Protein AF-A0AAE7THB6-F1 (afdb_monomer_lite)

InterPro domains:
  IPR036380 Isochorismatase-like superfamily [G3DSA:3.40.50.850] (9-76)
  IPR053152 Probable Hydrolase YcaC-like [PTHR43559] (9-73)

Sequence (79 aa):
MPTSFLLHVSPEDAALVIDLQPQMFMGVESHDRLKLGSNLQTIAMAAKLSKFPTLLTTVTANASAGPFVPEVVKGCLLQ

Organism: NCBI:txid858423

pLDDT: mean 87.34, std 10.35, range [50.47, 94.62]

Structure (mmCIF, N/CA/C/O backbone):
data_AF-A0AAE7THB6-F1
#
_entry.id   AF-A0AAE7THB6-F1
#
loop_
_atom_site.group_PDB
_atom_site.id
_atom_site.type_symbol
_atom_site.label_atom_id
_atom_site.label_alt_id
_atom_site.label_comp_id
_atom_site.label_asym_id
_atom_site.label_entity_id
_atom_site.label_seq_id
_atom_site.pdbx_PDB_ins_code
_atom_site.Cartn_x
_atom_site.Cartn_y
_atom_site.Cartn_z
_atom_site.occupancy
_atom_site.B_iso_or_equiv
_atom_site.auth_seq_id
_atom_site.auth_comp_id
_atom_site.auth_asym_id
_atom_site.auth_atom_id
_atom_site.pdbx_PDB_model_num
ATOM 1 N N . MET A 1 1 ? -27.062 -9.009 5.716 1.00 52.97 1 MET A N 1
ATOM 2 C CA . MET A 1 1 ? -26.563 -8.064 4.694 1.00 52.97 1 MET A CA 1
ATOM 3 C C . MET A 1 1 ? -27.113 -6.689 5.029 1.00 52.97 1 MET A C 1
ATOM 5 O O . MET A 1 1 ? -28.285 -6.648 5.394 1.00 52.97 1 MET A O 1
ATOM 9 N N . PRO A 1 2 ? -26.316 -5.608 4.990 1.00 50.47 2 PRO A N 1
ATOM 10 C CA . PRO A 1 2 ? -26.826 -4.283 5.321 1.00 50.47 2 PRO A CA 1
ATOM 11 C C . PRO A 1 2 ? -27.886 -3.860 4.294 1.00 50.47 2 PRO A C 1
ATOM 13 O O . PRO A 1 2 ? -27.744 -4.095 3.097 1.00 50.47 2 PRO A O 1
ATOM 16 N N . THR A 1 3 ? -28.981 -3.299 4.797 1.00 63.62 3 THR A N 1
ATOM 17 C CA . THR A 1 3 ? -30.257 -3.079 4.094 1.00 63.62 3 THR A CA 1
ATOM 18 C C . THR A 1 3 ? -30.410 -1.671 3.497 1.00 63.62 3 THR A C 1
ATOM 20 O O . THR A 1 3 ? -31.491 -1.321 3.033 1.00 63.62 3 THR A O 1
ATOM 23 N N . SER A 1 4 ? -29.351 -0.853 3.484 1.00 60.88 4 SER A N 1
ATOM 24 C CA . SER A 1 4 ? -29.346 0.512 2.935 1.00 60.88 4 SER A CA 1
ATOM 25 C C . SER A 1 4 ? -28.431 0.636 1.712 1.00 60.88 4 SER A C 1
ATOM 27 O O . SER A 1 4 ? -27.292 0.184 1.740 1.00 60.88 4 SER A O 1
ATOM 29 N N . PHE A 1 5 ? -28.898 1.320 0.661 1.00 66.81 5 PHE A N 1
ATOM 30 C CA . PHE A 1 5 ? -28.196 1.537 -0.620 1.00 66.81 5 PHE A CA 1
ATOM 31 C C . PHE A 1 5 ? -26.924 2.413 -0.548 1.00 66.81 5 PHE A C 1
ATOM 33 O O . PHE A 1 5 ? -26.307 2.680 -1.575 1.00 66.81 5 PHE A O 1
ATOM 40 N N . LEU A 1 6 ? -26.520 2.864 0.642 1.00 77.25 6 LEU A N 1
ATOM 41 C CA . LEU A 1 6 ? -25.268 3.582 0.875 1.00 77.25 6 LEU A CA 1
ATOM 42 C C . LEU A 1 6 ? -24.369 2.710 1.752 1.00 77.25 6 LEU A C 1
ATOM 44 O O . LEU A 1 6 ? -24.573 2.616 2.961 1.00 77.25 6 LEU A O 1
ATOM 48 N N . LEU A 1 7 ? -23.401 2.044 1.124 1.00 77.25 7 LEU A N 1
ATOM 49 C CA . LEU A 1 7 ? -22.363 1.297 1.824 1.00 77.25 7 LEU A CA 1
ATOM 50 C C . LEU A 1 7 ? -21.399 2.293 2.480 1.00 77.25 7 LEU A C 1
ATOM 52 O O . LEU A 1 7 ? -20.693 3.027 1.791 1.00 77.25 7 LEU A O 1
ATOM 56 N N . HIS A 1 8 ? -21.380 2.313 3.809 1.00 83.94 8 HIS A N 1
ATOM 57 C CA . HIS A 1 8 ? -20.349 2.986 4.589 1.00 83.94 8 HIS A CA 1
ATOM 58 C C . HIS A 1 8 ? -19.178 2.019 4.792 1.00 83.94 8 HIS A C 1
ATOM 60 O O . HIS A 1 8 ? -19.406 0.857 5.111 1.00 83.94 8 HIS A O 1
ATOM 66 N N . VAL A 1 9 ? -17.945 2.486 4.585 1.00 87.50 9 VAL A N 1
ATOM 67 C CA . VAL A 1 9 ? -16.730 1.693 4.812 1.00 87.50 9 VAL A CA 1
ATOM 68 C C . VAL A 1 9 ? -15.990 2.292 5.995 1.00 87.50 9 VAL A C 1
ATOM 70 O O . VAL A 1 9 ? -15.563 3.446 5.937 1.00 87.50 9 VAL A O 1
ATOM 73 N N . SER A 1 10 ? -15.822 1.502 7.050 1.00 92.12 10 SER A N 1
ATOM 74 C CA . SER A 1 10 ? -15.044 1.874 8.227 1.00 92.12 10 SER A CA 1
ATOM 75 C C . SER A 1 10 ? -13.870 0.901 8.446 1.00 92.12 10 SER A C 1
ATOM 77 O O . SER A 1 10 ? -13.809 -0.160 7.813 1.00 92.12 10 SER A O 1
ATOM 79 N N . PRO A 1 11 ? -12.927 1.233 9.345 1.00 93.56 11 PRO A N 1
ATOM 80 C CA . PRO A 1 11 ? -11.817 0.349 9.704 1.00 93.56 11 PRO A CA 1
ATOM 81 C C . PRO A 1 11 ? -12.222 -1.008 10.287 1.00 93.56 11 PRO A C 1
ATOM 83 O O . PRO A 1 11 ? -11.396 -1.918 10.29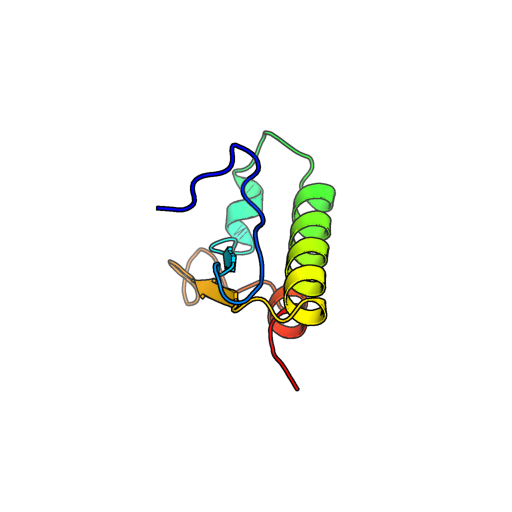9 1.00 93.56 11 PRO A O 1
ATOM 86 N N . GLU A 1 12 ? -13.453 -1.152 10.792 1.00 93.44 12 GLU A N 1
ATOM 87 C CA . GLU A 1 12 ? -13.944 -2.436 11.309 1.00 93.44 12 GLU A CA 1
ATOM 88 C C . GLU A 1 12 ? -14.517 -3.352 10.217 1.00 93.44 12 GLU A C 1
ATOM 90 O O . GLU A 1 12 ? -14.620 -4.560 10.425 1.00 93.44 12 GLU A O 1
ATOM 95 N N . ASP A 1 13 ? -14.802 -2.798 9.035 1.00 92.94 13 ASP A N 1
ATOM 96 C CA . ASP A 1 13 ? -15.425 -3.514 7.920 1.00 92.94 13 ASP A CA 1
ATOM 97 C C . ASP A 1 13 ? -14.436 -3.890 6.806 1.00 92.94 13 ASP A C 1
ATOM 99 O O . ASP A 1 13 ? -14.734 -4.749 5.971 1.00 92.94 13 ASP A O 1
ATOM 103 N N . ALA A 1 14 ? -13.272 -3.235 6.743 1.00 93.06 14 ALA A N 1
ATOM 104 C CA . ALA A 1 14 ? -12.358 -3.365 5.612 1.00 93.06 14 ALA A CA 1
ATOM 105 C C . ALA A 1 14 ? -10.877 -3.251 5.989 1.00 93.06 14 ALA A C 1
ATOM 107 O O . ALA A 1 14 ? -10.499 -2.672 7.004 1.00 93.06 14 ALA A O 1
ATOM 108 N N . ALA A 1 15 ? -10.030 -3.766 5.098 1.00 93.88 15 ALA A N 1
ATOM 109 C CA . ALA A 1 15 ? -8.580 -3.670 5.175 1.00 93.88 15 ALA A CA 1
ATOM 110 C C . ALA A 1 15 ? -7.999 -3.189 3.838 1.00 93.88 15 ALA A C 1
ATOM 112 O O . ALA A 1 15 ? -8.547 -3.471 2.770 1.00 93.88 15 ALA A O 1
ATOM 113 N N . LEU A 1 16 ? -6.868 -2.489 3.899 1.00 94.31 16 LEU A N 1
ATOM 114 C CA . LEU A 1 16 ? -6.093 -2.071 2.734 1.00 94.31 16 LEU A CA 1
ATOM 115 C C . LEU A 1 16 ? -5.021 -3.124 2.423 1.00 94.31 16 LEU A C 1
ATOM 117 O O . LEU A 1 16 ? -4.230 -3.474 3.294 1.00 94.31 16 LEU A O 1
ATOM 121 N N . VAL A 1 17 ? -4.952 -3.600 1.179 1.00 93.94 17 VAL A N 1
ATOM 122 C CA . VAL A 1 17 ? -3.924 -4.553 0.726 1.00 93.94 17 VAL A CA 1
ATOM 123 C C . VAL A 1 17 ? -3.162 -3.954 -0.449 1.00 93.94 17 VAL A C 1
ATOM 125 O O . VAL A 1 17 ? -3.786 -3.485 -1.401 1.00 93.94 17 VAL A O 1
ATOM 128 N N . ILE A 1 18 ? -1.828 -3.941 -0.388 1.00 93.00 18 ILE A N 1
ATOM 129 C CA . ILE A 1 18 ? -0.987 -3.280 -1.397 1.00 93.00 18 ILE A CA 1
ATOM 130 C C . ILE A 1 18 ? 0.155 -4.198 -1.842 1.00 93.00 18 ILE A C 1
ATOM 132 O O . ILE A 1 18 ? 0.996 -4.580 -1.030 1.00 93.00 18 ILE A O 1
ATOM 136 N N . ASP A 1 19 ? 0.231 -4.445 -3.151 1.00 91.44 19 ASP A N 1
ATOM 137 C CA . ASP A 1 19 ? 1.306 -5.184 -3.825 1.00 91.44 19 ASP A CA 1
ATOM 138 C C . ASP A 1 19 ? 2.004 -4.299 -4.869 1.00 91.44 19 ASP A C 1
ATOM 140 O O . ASP A 1 19 ? 1.934 -4.548 -6.069 1.00 91.44 19 ASP A O 1
ATOM 144 N N . LEU A 1 20 ? 2.585 -3.175 -4.439 1.00 91.81 20 LEU A N 1
ATOM 145 C CA . LEU A 1 20 ? 3.155 -2.186 -5.360 1.00 91.81 20 LEU A CA 1
ATOM 146 C C . LEU A 1 20 ? 4.633 -1.932 -5.053 1.00 91.81 20 LEU A C 1
ATOM 148 O O . LEU A 1 20 ? 5.012 -0.935 -4.438 1.00 91.81 20 LEU A O 1
ATOM 152 N N . GLN A 1 21 ? 5.468 -2.886 -5.472 1.00 90.56 21 GLN A N 1
ATOM 153 C CA . GLN A 1 21 ? 6.925 -2.839 -5.326 1.00 90.56 21 GLN A CA 1
ATOM 154 C C . GLN A 1 21 ? 7.578 -1.878 -6.346 1.00 90.56 21 GLN A C 1
ATOM 156 O O . GLN A 1 21 ? 7.018 -1.650 -7.419 1.00 90.56 21 GLN A O 1
ATOM 161 N N . PRO A 1 22 ? 8.790 -1.349 -6.080 1.00 86.25 22 PRO A N 1
ATOM 162 C CA . PRO A 1 22 ? 9.410 -0.295 -6.890 1.00 86.25 22 PRO A CA 1
ATOM 163 C C . PRO A 1 22 ? 9.505 -0.568 -8.397 1.00 86.25 22 PRO A C 1
ATOM 165 O O . PRO A 1 22 ? 9.254 0.325 -9.203 1.00 86.25 22 PRO A O 1
ATOM 168 N N . GLN A 1 23 ? 9.841 -1.790 -8.815 1.00 85.31 23 GLN A N 1
ATOM 169 C CA . GLN A 1 23 ? 9.929 -2.089 -10.252 1.00 85.31 23 GLN A CA 1
ATOM 170 C C . GLN A 1 23 ? 8.561 -2.193 -10.937 1.00 85.31 23 GLN A C 1
ATOM 172 O O . GLN A 1 23 ? 8.469 -1.996 -12.147 1.00 85.31 23 GLN A O 1
ATOM 177 N N . MET A 1 24 ? 7.481 -2.434 -10.187 1.00 86.88 24 MET A N 1
ATOM 178 C CA . MET A 1 24 ? 6.129 -2.521 -10.750 1.00 86.88 24 MET A CA 1
ATOM 179 C C . MET A 1 24 ? 5.640 -1.165 -11.276 1.00 86.88 24 MET A C 1
ATOM 181 O O . MET A 1 24 ? 4.856 -1.132 -12.221 1.00 86.88 24 MET A O 1
ATOM 185 N N . PHE A 1 25 ? 6.164 -0.044 -10.760 1.00 85.00 25 PHE A N 1
ATOM 186 C CA . PHE A 1 25 ? 5.882 1.295 -11.295 1.00 85.00 25 PHE A CA 1
ATOM 187 C C . PHE A 1 25 ? 6.282 1.453 -12.764 1.00 85.00 25 PHE A C 1
ATOM 189 O O . PHE A 1 25 ? 5.693 2.257 -13.488 1.00 85.00 25 PHE A O 1
ATOM 196 N N . MET A 1 26 ? 7.299 0.716 -13.216 1.00 82.25 26 MET A N 1
ATOM 197 C CA . MET A 1 26 ? 7.839 0.892 -14.561 1.00 82.25 26 MET A CA 1
ATOM 198 C C . MET A 1 26 ? 6.886 0.396 -15.646 1.00 82.25 26 MET A C 1
ATOM 200 O O . MET A 1 26 ? 6.872 0.987 -16.725 1.00 82.25 26 MET A O 1
ATOM 204 N N . GLY A 1 27 ? 6.076 -0.621 -15.343 1.00 85.81 27 GLY A N 1
ATOM 205 C CA . GLY A 1 27 ? 5.094 -1.195 -16.265 1.00 85.81 27 GLY A CA 1
ATOM 206 C C . GLY A 1 27 ? 3.726 -0.508 -16.262 1.00 85.81 27 GLY A C 1
ATOM 207 O O . GLY A 1 27 ? 2.844 -0.936 -16.999 1.00 85.81 27 GLY A O 1
ATOM 208 N N . VAL A 1 28 ? 3.513 0.526 -15.437 1.00 90.25 28 VAL A N 1
ATOM 209 C CA . V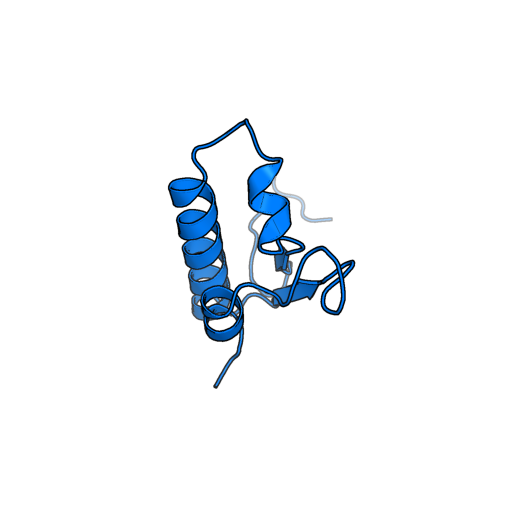AL A 1 28 ? 2.241 1.264 -15.405 1.00 90.25 28 VAL A CA 1
ATOM 210 C C . VAL A 1 28 ? 2.274 2.404 -16.417 1.00 90.25 28 VAL A C 1
ATOM 212 O O . VAL A 1 28 ? 3.093 3.312 -16.311 1.00 90.25 28 VAL A O 1
ATOM 215 N N . GLU A 1 29 ? 1.342 2.374 -17.369 1.00 93.31 29 GLU A N 1
ATOM 216 C CA . GLU A 1 29 ? 1.220 3.390 -18.427 1.00 93.31 29 GLU A CA 1
ATOM 217 C C . GLU A 1 29 ? 0.019 4.328 -18.238 1.00 93.31 29 GLU A C 1
ATOM 219 O O . GLU A 1 29 ? -0.077 5.363 -18.891 1.00 93.31 29 GLU A O 1
ATOM 224 N N . SER A 1 30 ? -0.907 3.999 -17.332 1.00 94.19 30 SER A N 1
ATOM 225 C CA . SER A 1 30 ? -2.142 4.772 -17.145 1.00 94.19 30 SER A CA 1
ATOM 226 C C . SER A 1 30 ? -1.931 6.121 -16.452 1.00 94.19 30 SER A C 1
ATOM 228 O O . SER A 1 30 ? -2.777 7.004 -16.573 1.00 94.19 30 SER A O 1
ATOM 230 N N . HIS A 1 31 ? -0.832 6.287 -15.710 1.00 94.44 31 HIS A N 1
ATOM 231 C CA . HIS A 1 31 ? -0.532 7.486 -14.929 1.00 94.44 31 HIS A CA 1
ATOM 232 C C . HIS A 1 31 ? 0.968 7.772 -14.908 1.00 94.44 31 HIS A C 1
ATOM 234 O O . HIS A 1 31 ? 1.792 6.867 -15.008 1.00 94.44 31 HIS A O 1
ATOM 240 N N . ASP A 1 32 ? 1.314 9.042 -14.693 1.00 93.44 32 ASP A N 1
ATOM 241 C CA . ASP A 1 32 ? 2.692 9.439 -14.417 1.00 93.44 32 ASP A CA 1
ATOM 242 C C . ASP A 1 32 ? 3.230 8.754 -13.145 1.00 93.44 32 ASP A C 1
ATOM 244 O O . ASP A 1 32 ? 2.535 8.640 -12.130 1.00 93.44 32 ASP A O 1
ATOM 248 N N . ARG A 1 33 ? 4.491 8.317 -13.195 1.00 88.94 33 ARG A N 1
ATOM 249 C CA . ARG A 1 33 ? 5.117 7.507 -12.138 1.00 88.94 33 ARG A CA 1
ATOM 250 C C . ARG A 1 33 ? 5.288 8.269 -10.828 1.00 88.94 33 ARG A C 1
A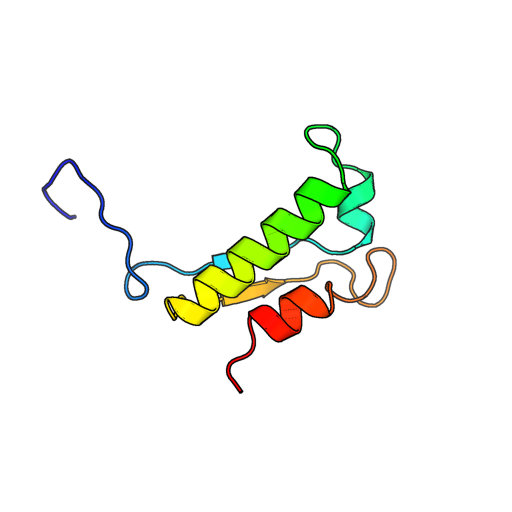TOM 252 O O . ARG A 1 33 ? 5.154 7.669 -9.762 1.00 88.94 33 ARG A O 1
ATOM 259 N N . LEU A 1 34 ? 5.545 9.577 -10.888 1.00 89.88 34 LEU A N 1
ATOM 260 C CA . LEU A 1 34 ? 5.655 10.399 -9.683 1.00 89.88 34 LEU A CA 1
ATOM 261 C C . LEU A 1 34 ? 4.291 10.520 -9.006 1.00 89.88 34 LEU A C 1
ATOM 263 O O . LEU A 1 34 ? 4.202 10.353 -7.790 1.00 89.88 34 LEU A O 1
ATOM 267 N N . LYS A 1 35 ? 3.225 10.713 -9.796 1.00 93.31 35 LYS A N 1
ATOM 268 C CA . LYS A 1 35 ? 1.847 10.716 -9.277 1.00 93.31 35 LYS A CA 1
ATOM 269 C C . LYS A 1 35 ? 1.462 9.373 -8.665 1.00 93.31 35 LYS A C 1
ATOM 271 O O . LYS A 1 35 ? 0.830 9.338 -7.614 1.00 93.31 35 LYS A O 1
ATOM 276 N N . LEU A 1 36 ? 1.843 8.266 -9.300 1.00 92.75 36 LEU A N 1
ATOM 277 C CA . LEU A 1 36 ? 1.554 6.929 -8.785 1.00 92.75 36 LEU A CA 1
ATOM 278 C C . LEU A 1 36 ? 2.211 6.702 -7.414 1.00 92.75 36 LEU A C 1
ATOM 280 O O . LEU A 1 36 ? 1.541 6.274 -6.474 1.00 92.75 36 LEU A O 1
ATOM 284 N N . GLY A 1 37 ? 3.492 7.057 -7.284 1.00 90.50 37 GLY A N 1
ATOM 285 C CA . GLY A 1 37 ? 4.223 6.968 -6.021 1.00 90.50 37 GLY A CA 1
ATOM 286 C C . GLY A 1 37 ? 3.645 7.874 -4.930 1.00 90.50 37 GLY A C 1
ATOM 287 O O . GLY A 1 37 ? 3.426 7.412 -3.808 1.00 90.50 37 GLY A O 1
ATOM 288 N N . SER A 1 38 ? 3.340 9.138 -5.250 1.00 92.75 38 SER A N 1
ATOM 289 C CA . SER A 1 38 ? 2.752 10.068 -4.276 1.00 92.75 38 SER A CA 1
ATOM 290 C C . SER A 1 38 ? 1.375 9.605 -3.805 1.00 92.75 38 SER A C 1
ATOM 292 O O . SER A 1 38 ? 1.105 9.611 -2.607 1.00 92.75 38 SER A O 1
ATOM 294 N N . ASN A 1 39 ? 0.526 9.134 -4.723 1.00 94.31 39 ASN A N 1
ATOM 295 C CA . ASN A 1 39 ? -0.809 8.642 -4.387 1.00 94.31 39 ASN A CA 1
ATOM 296 C C . ASN A 1 39 ? -0.735 7.418 -3.472 1.00 94.31 39 ASN A C 1
ATOM 298 O O . ASN A 1 39 ? -1.482 7.339 -2.497 1.00 94.31 39 ASN A O 1
ATOM 302 N N . LEU A 1 40 ? 0.193 6.495 -3.744 1.00 93.88 40 LEU A N 1
ATOM 303 C CA . LEU A 1 40 ? 0.413 5.333 -2.890 1.00 93.88 40 LEU A CA 1
ATOM 304 C C . LEU A 1 40 ? 0.786 5.750 -1.457 1.00 93.88 40 LEU A C 1
ATOM 306 O O . LEU A 1 40 ? 0.217 5.230 -0.496 1.00 93.88 40 LEU A O 1
ATOM 310 N N . GLN A 1 41 ? 1.706 6.707 -1.307 1.00 93.25 41 GLN A N 1
ATOM 311 C CA . GLN A 1 41 ? 2.102 7.222 0.008 1.00 93.25 41 GLN A CA 1
ATOM 312 C C . GLN A 1 41 ? 0.937 7.908 0.732 1.00 93.25 41 GLN A C 1
ATOM 314 O O . GLN A 1 41 ? 0.735 7.676 1.924 1.00 93.25 41 GLN A O 1
ATOM 319 N N . THR A 1 42 ? 0.142 8.716 0.023 1.00 94.38 42 THR A N 1
ATOM 320 C CA . THR A 1 42 ? -1.038 9.377 0.597 1.00 94.38 42 THR A CA 1
ATOM 321 C C . THR A 1 42 ? -2.079 8.367 1.074 1.00 94.38 42 THR A C 1
ATOM 323 O O . THR A 1 42 ? -2.592 8.514 2.181 1.00 94.38 42 THR A O 1
ATOM 326 N N . ILE A 1 43 ? -2.362 7.322 0.290 1.00 94.12 43 ILE A N 1
ATOM 327 C CA . ILE A 1 43 ? -3.312 6.264 0.669 1.00 94.12 43 ILE A CA 1
ATOM 328 C C . ILE A 1 43 ? -2.822 5.518 1.914 1.00 94.12 43 ILE A C 1
ATOM 330 O O . ILE A 1 43 ? -3.590 5.333 2.856 1.00 94.12 43 ILE A O 1
ATOM 334 N N . ALA A 1 44 ? -1.542 5.142 1.955 1.00 93.56 44 ALA A N 1
ATOM 335 C CA . ALA A 1 44 ? -0.947 4.472 3.110 1.00 93.56 44 ALA A CA 1
ATOM 336 C C . ALA A 1 44 ? -1.023 5.332 4.384 1.00 93.56 44 ALA A C 1
ATOM 338 O O . ALA A 1 44 ? -1.425 4.855 5.445 1.00 93.56 44 ALA A O 1
ATOM 339 N N . MET A 1 45 ? -0.707 6.625 4.269 1.00 93.38 45 MET A N 1
ATOM 340 C CA . MET A 1 45 ? -0.807 7.566 5.385 1.00 93.38 45 MET A CA 1
ATOM 341 C C . MET A 1 45 ? -2.255 7.751 5.854 1.00 93.38 45 MET A C 1
ATOM 343 O O . MET A 1 45 ? -2.509 7.755 7.058 1.00 93.38 45 MET A O 1
ATOM 347 N N . ALA A 1 46 ? -3.207 7.873 4.925 1.00 93.31 46 ALA A N 1
ATOM 348 C CA . ALA A 1 46 ? -4.626 7.981 5.249 1.00 93.31 46 ALA A CA 1
ATOM 349 C C . ALA A 1 46 ? -5.128 6.725 5.974 1.00 93.31 46 ALA A C 1
ATOM 351 O O . ALA A 1 46 ? -5.777 6.840 7.012 1.00 93.31 46 ALA A O 1
ATOM 352 N N . ALA A 1 47 ? -4.756 5.533 5.496 1.00 93.38 47 ALA A N 1
ATOM 353 C CA . ALA A 1 47 ? -5.103 4.272 6.143 1.00 93.38 47 ALA A CA 1
ATOM 354 C C . ALA A 1 47 ? -4.572 4.206 7.582 1.00 93.38 47 ALA A C 1
ATOM 356 O O . ALA A 1 47 ? -5.327 3.865 8.492 1.00 93.38 47 ALA A O 1
ATOM 357 N N . LYS A 1 48 ? -3.323 4.626 7.820 1.00 92.25 48 LYS A N 1
ATOM 358 C CA . LYS A 1 48 ? -2.755 4.710 9.174 1.00 92.25 48 LYS A CA 1
ATOM 359 C C . LYS A 1 48 ? -3.493 5.704 10.069 1.00 92.25 48 LYS A C 1
ATOM 361 O O . LYS A 1 48 ? -3.840 5.351 11.195 1.00 92.25 48 LYS A O 1
ATOM 366 N N . LEU A 1 49 ? -3.753 6.923 9.593 1.00 93.50 49 LEU A N 1
ATOM 367 C CA . LEU A 1 49 ? -4.458 7.952 10.373 1.00 93.50 49 LEU A CA 1
ATOM 368 C C . LEU A 1 49 ? -5.884 7.521 10.732 1.00 93.50 49 LEU A C 1
ATOM 370 O O . LEU A 1 49 ? -6.339 7.741 11.854 1.00 93.50 49 LEU A O 1
ATOM 374 N N . SER A 1 50 ? -6.561 6.862 9.796 1.00 92.56 50 SER A N 1
ATOM 375 C CA . SER A 1 50 ? -7.904 6.320 9.981 1.00 92.56 50 SER A CA 1
ATOM 376 C C . SER A 1 50 ? -7.920 4.941 10.645 1.00 92.56 50 SER A C 1
ATOM 378 O O . SER A 1 50 ? -9.001 4.421 10.885 1.00 92.56 50 SER A O 1
ATOM 380 N N . LYS A 1 51 ? -6.759 4.365 10.991 1.00 93.44 51 LYS A N 1
ATOM 381 C CA . LYS A 1 51 ? -6.606 3.054 11.650 1.00 93.44 51 LYS A CA 1
ATOM 382 C C . LYS A 1 51 ? -7.153 1.865 10.850 1.00 93.44 51 LYS A C 1
ATOM 384 O O . LYS A 1 51 ? -7.526 0.855 11.440 1.00 93.44 51 LYS A O 1
ATOM 389 N N . PHE A 1 52 ? -7.175 1.958 9.523 1.00 94.31 52 PHE A N 1
ATOM 390 C CA . PHE A 1 52 ? -7.483 0.806 8.680 1.00 94.31 52 PHE A CA 1
ATOM 391 C C . PHE A 1 52 ? -6.381 -0.256 8.813 1.00 94.31 52 PHE A C 1
ATOM 393 O O . PHE A 1 52 ? -5.197 0.068 8.642 1.00 94.31 52 PHE A O 1
ATOM 400 N N . PRO A 1 53 ? -6.736 -1.531 9.059 1.00 94.62 53 PRO A N 1
ATOM 401 C CA . PRO A 1 53 ? -5.793 -2.633 8.946 1.00 94.62 53 PRO A CA 1
ATOM 402 C C . PRO A 1 53 ? -5.148 -2.609 7.560 1.00 94.62 53 PRO A C 1
ATOM 404 O O . PRO A 1 53 ? -5.847 -2.549 6.549 1.00 94.62 53 PRO A O 1
ATOM 407 N N . THR A 1 54 ? -3.817 -2.622 7.505 1.00 94.56 54 THR A N 1
ATOM 408 C CA . THR A 1 54 ? -3.078 -2.534 6.242 1.00 94.56 54 THR A CA 1
ATOM 409 C C . THR A 1 54 ? -2.114 -3.704 6.108 1.00 94.56 54 THR A C 1
ATOM 411 O O . THR A 1 54 ? -1.288 -3.936 6.990 1.00 94.56 54 THR A O 1
ATOM 414 N N . LEU A 1 55 ? -2.209 -4.428 4.995 1.00 93.56 55 LEU A N 1
ATOM 415 C CA . LEU A 1 55 ? -1.334 -5.535 4.630 1.00 93.56 55 LEU A CA 1
ATOM 416 C C . LEU A 1 55 ? -0.488 -5.135 3.419 1.00 93.56 55 LEU A C 1
ATOM 418 O O . LEU A 1 55 ? -1.012 -4.819 2.352 1.00 93.56 55 LEU A O 1
ATOM 422 N N . LEU A 1 56 ? 0.831 -5.178 3.581 1.00 93.25 56 LEU A N 1
ATOM 423 C CA . LEU A 1 56 ? 1.776 -5.001 2.482 1.00 93.25 56 LEU A CA 1
ATOM 424 C C . LEU A 1 56 ? 2.247 -6.375 2.016 1.00 93.25 56 LEU A C 1
ATOM 426 O O . LEU A 1 56 ? 2.727 -7.170 2.827 1.00 93.25 56 LEU A O 1
ATOM 430 N N . THR A 1 57 ? 2.117 -6.649 0.724 1.00 92.62 57 THR A N 1
ATOM 431 C CA . THR A 1 57 ? 2.577 -7.900 0.117 1.00 92.62 57 THR A CA 1
ATOM 432 C C . THR A 1 57 ? 3.718 -7.635 -0.852 1.00 92.62 57 THR A C 1
ATOM 434 O O . THR A 1 57 ? 3.913 -6.523 -1.336 1.00 92.62 57 THR A O 1
ATOM 437 N N . THR A 1 58 ? 4.511 -8.670 -1.107 1.00 92.25 58 THR A N 1
ATOM 438 C CA . THR A 1 58 ? 5.593 -8.625 -2.088 1.00 92.25 58 THR A CA 1
ATOM 439 C C . THR A 1 58 ? 5.637 -9.941 -2.836 1.00 92.25 58 THR A C 1
ATOM 441 O O . THR A 1 58 ? 5.601 -10.996 -2.200 1.00 92.25 58 THR A O 1
ATOM 444 N N . VAL A 1 59 ? 5.817 -9.889 -4.150 1.00 90.00 59 VAL A N 1
ATOM 445 C CA . VAL A 1 59 ? 5.982 -11.083 -4.986 1.00 90.00 59 VAL A CA 1
ATOM 446 C C . VAL A 1 59 ? 7.451 -11.500 -5.059 1.00 90.00 59 VAL A C 1
ATOM 448 O O . VAL A 1 59 ? 7.770 -12.676 -4.913 1.00 90.00 59 VAL A O 1
ATOM 451 N N . THR A 1 60 ? 8.373 -10.548 -5.263 1.00 88.38 60 THR A N 1
ATOM 452 C CA . THR A 1 60 ? 9.812 -10.844 -5.453 1.00 88.38 60 THR A CA 1
ATOM 453 C C . THR A 1 60 ? 10.737 -9.859 -4.726 1.00 88.38 60 THR A C 1
ATOM 455 O O . THR A 1 60 ? 11.665 -9.301 -5.309 1.00 88.38 60 THR A O 1
ATOM 458 N N . ALA A 1 61 ? 10.504 -9.634 -3.427 1.00 89.06 61 ALA A N 1
ATOM 459 C CA . ALA A 1 61 ? 11.281 -8.674 -2.624 1.00 89.06 61 ALA A CA 1
ATOM 460 C C . ALA A 1 61 ? 12.802 -8.900 -2.658 1.00 89.06 61 ALA A C 1
ATOM 462 O O . ALA A 1 61 ? 13.568 -7.945 -2.746 1.00 89.06 61 ALA A O 1
ATOM 463 N N . ASN A 1 62 ? 13.224 -10.166 -2.638 1.00 88.94 62 ASN A N 1
ATOM 464 C CA . ASN A 1 62 ? 14.634 -10.564 -2.621 1.00 88.94 62 ASN A CA 1
ATOM 465 C C . ASN A 1 62 ? 15.215 -10.796 -4.029 1.00 88.94 62 ASN A C 1
ATOM 467 O O . ASN A 1 62 ? 16.284 -11.388 -4.156 1.00 88.94 62 ASN A O 1
ATOM 471 N N . ALA A 1 63 ? 14.496 -10.401 -5.083 1.00 86.50 63 ALA A N 1
ATOM 472 C CA . ALA A 1 63 ? 14.908 -10.609 -6.467 1.00 86.50 63 ALA A CA 1
ATOM 473 C C . ALA A 1 63 ? 14.557 -9.386 -7.330 1.00 86.50 63 ALA A C 1
ATOM 475 O O . ALA A 1 63 ? 14.992 -8.275 -7.032 1.00 86.50 63 ALA A O 1
ATOM 476 N N . SER A 1 64 ? 13.807 -9.581 -8.417 1.00 81.81 64 SER A N 1
ATOM 477 C CA . SER A 1 64 ? 13.642 -8.583 -9.473 1.00 81.81 64 SER A CA 1
ATOM 478 C C . SER A 1 64 ? 12.865 -7.343 -9.046 1.00 81.81 64 SER A C 1
ATOM 480 O O . SER A 1 64 ? 13.227 -6.264 -9.492 1.00 81.81 64 SER A O 1
ATOM 482 N N . ALA A 1 65 ? 11.836 -7.446 -8.197 1.00 84.44 65 ALA A N 1
ATOM 483 C 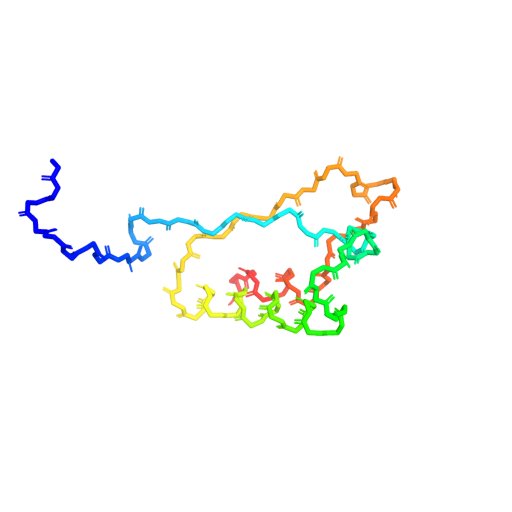CA . ALA A 1 65 ? 11.008 -6.286 -7.856 1.00 84.44 65 ALA A CA 1
ATOM 484 C C . ALA A 1 65 ? 11.592 -5.378 -6.758 1.00 84.44 65 ALA A C 1
ATOM 486 O O . ALA A 1 65 ? 11.170 -4.223 -6.639 1.00 84.44 65 ALA A O 1
ATOM 487 N N . GLY A 1 66 ? 12.571 -5.880 -5.997 1.00 88.50 66 GLY A N 1
ATOM 488 C CA . GLY A 1 66 ? 13.218 -5.173 -4.890 1.00 88.50 66 GLY A CA 1
ATOM 489 C C . GLY A 1 66 ? 12.338 -5.033 -3.637 1.00 88.50 66 GLY A C 1
ATOM 490 O O . GLY A 1 66 ? 11.151 -5.360 -3.665 1.00 88.50 66 GLY A O 1
ATOM 491 N N . PRO A 1 67 ? 12.891 -4.556 -2.508 1.00 90.81 67 PRO A N 1
ATOM 492 C CA . PRO A 1 67 ? 12.128 -4.364 -1.276 1.00 90.81 67 PRO A CA 1
ATOM 493 C C . PRO A 1 67 ? 10.989 -3.354 -1.471 1.00 90.81 67 PRO A C 1
ATOM 495 O 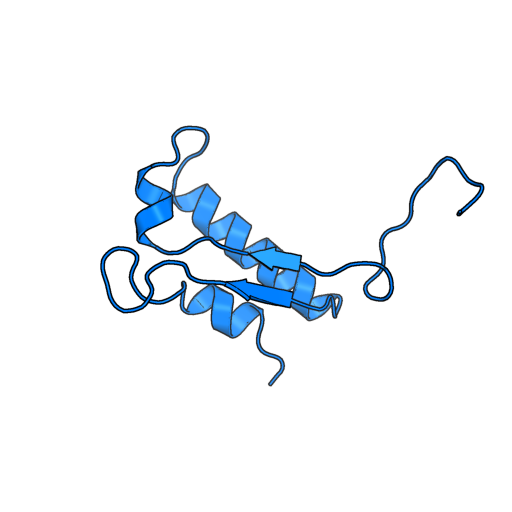O . PRO A 1 67 ? 11.043 -2.504 -2.359 1.00 90.81 67 PRO A O 1
ATOM 498 N N . PHE A 1 68 ? 9.953 -3.435 -0.632 1.00 92.50 68 PHE A N 1
ATOM 499 C CA . PHE A 1 68 ? 8.827 -2.499 -0.692 1.00 92.50 68 PHE A CA 1
ATOM 500 C C . PHE A 1 68 ? 9.294 -1.047 -0.479 1.00 92.50 68 PHE A C 1
ATOM 502 O O . PHE A 1 68 ? 10.295 -0.796 0.193 1.00 92.50 68 PHE A O 1
ATOM 509 N N . VAL A 1 69 ? 8.545 -0.088 -1.029 1.00 91.38 69 VAL A N 1
ATOM 510 C CA . VAL A 1 69 ? 8.826 1.353 -0.928 1.00 91.38 69 VAL A CA 1
ATOM 511 C C . VAL A 1 69 ? 8.954 1.789 0.547 1.00 91.38 69 VAL A C 1
ATOM 513 O O . VAL A 1 69 ? 7.958 1.726 1.278 1.00 91.38 69 VAL A O 1
ATOM 516 N N . PRO A 1 70 ? 10.139 2.243 1.009 1.00 90.56 70 PRO A N 1
ATOM 517 C CA . PRO A 1 70 ? 10.395 2.515 2.428 1.00 90.56 70 PRO A CA 1
ATOM 518 C C . PRO A 1 70 ? 9.451 3.547 3.055 1.00 90.56 70 PRO A C 1
ATOM 520 O O . PRO A 1 70 ? 9.055 3.412 4.214 1.00 90.56 70 PRO A O 1
ATOM 523 N N . GLU A 1 71 ? 9.078 4.575 2.297 1.00 88.62 71 GLU A N 1
ATOM 524 C CA . GLU A 1 71 ? 8.169 5.640 2.729 1.00 88.62 71 GLU A CA 1
ATOM 525 C C . GLU A 1 71 ? 6.769 5.090 3.016 1.00 88.62 71 GLU A C 1
ATOM 527 O O . GLU A 1 71 ? 6.134 5.481 3.995 1.00 88.62 71 GLU A O 1
ATOM 532 N N . VAL A 1 72 ? 6.315 4.130 2.207 1.00 91.25 72 VAL A N 1
ATOM 533 C CA . VAL A 1 72 ? 5.012 3.473 2.367 1.00 91.25 72 VAL A CA 1
ATOM 534 C C . VAL A 1 72 ? 5.030 2.546 3.573 1.00 91.25 72 VAL A C 1
ATOM 536 O O . VAL A 1 72 ? 4.106 2.575 4.378 1.00 91.25 72 VAL A O 1
ATOM 539 N N . VAL A 1 73 ? 6.115 1.789 3.766 1.00 91.81 73 VAL A N 1
ATOM 540 C CA . VAL A 1 73 ? 6.279 0.928 4.948 1.00 91.81 73 VAL A CA 1
ATOM 541 C C . VAL A 1 73 ? 6.199 1.754 6.237 1.00 91.81 73 VAL A C 1
ATOM 543 O O . VAL A 1 73 ? 5.427 1.421 7.134 1.00 91.81 73 VAL A O 1
ATOM 546 N N . LYS A 1 74 ? 6.917 2.883 6.318 1.00 86.50 74 LYS A N 1
ATOM 547 C CA . LYS A 1 74 ? 6.817 3.822 7.457 1.00 86.50 74 LYS A CA 1
ATOM 548 C C . LYS A 1 74 ? 5.407 4.405 7.613 1.00 86.50 74 LYS A C 1
ATOM 550 O O . LYS A 1 74 ? 4.951 4.643 8.734 1.00 86.50 74 LYS A O 1
ATOM 555 N N . GLY A 1 75 ? 4.731 4.635 6.488 1.00 81.12 75 GLY A N 1
ATOM 556 C CA . GLY A 1 75 ? 3.352 5.102 6.422 1.00 81.12 75 GLY A CA 1
ATOM 557 C C . GLY A 1 75 ? 2.331 4.100 6.958 1.00 81.12 75 GLY A C 1
ATOM 558 O O . GLY A 1 75 ? 1.310 4.545 7.457 1.00 81.12 75 GLY A O 1
ATOM 559 N N . CYS A 1 76 ? 2.611 2.793 6.927 1.00 82.81 76 CYS A N 1
ATOM 560 C CA . CYS A 1 76 ? 1.691 1.745 7.392 1.00 82.81 76 CYS A CA 1
ATOM 561 C C . CYS A 1 76 ? 2.005 1.219 8.801 1.00 82.81 76 CYS A C 1
ATOM 563 O O . CYS A 1 76 ? 1.107 0.735 9.487 1.00 82.81 76 CYS A O 1
ATOM 565 N N . LEU A 1 77 ? 3.261 1.290 9.254 1.00 74.81 77 LEU A N 1
ATOM 566 C CA . LEU A 1 77 ? 3.638 0.803 10.582 1.00 74.81 77 LEU A CA 1
ATOM 567 C C . LEU A 1 77 ? 3.143 1.763 11.676 1.00 74.81 77 LEU A C 1
ATOM 569 O O . LEU A 1 77 ? 3.468 2.955 11.675 1.00 74.81 77 LEU A O 1
ATOM 573 N N . LEU A 1 78 ? 2.368 1.234 12.624 1.00 58.38 78 LEU A N 1
ATOM 574 C CA . LEU A 1 78 ? 2.068 1.895 13.892 1.00 58.38 78 LEU A CA 1
ATOM 575 C C . LEU A 1 78 ? 3.329 1.794 14.764 1.00 58.38 78 LEU A C 1
ATOM 577 O O . LEU A 1 78 ? 3.706 0.699 15.173 1.00 58.38 78 LEU A O 1
ATOM 581 N N . GLN A 1 79 ? 4.010 2.921 14.967 1.00 50.84 79 GLN A N 1
ATOM 582 C CA . GLN A 1 79 ? 4.973 3.095 16.056 1.00 50.84 79 GLN A CA 1
ATOM 583 C C . GLN A 1 79 ? 4.264 3.801 17.201 1.00 50.84 79 GLN A C 1
ATOM 585 O O . GLN A 1 79 ? 3.442 4.695 16.883 1.0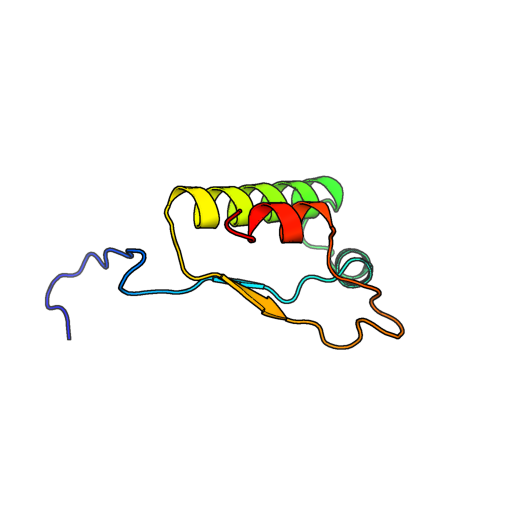0 50.84 79 GLN A O 1
#

Foldseek 3Di:
DDDDPDDDDALVRDAAEDADFPVNLVPDDPDDSVVVVVVLLVVLLVCVVRVRHYHYDYDCCPDDRHNHDPSSVVSNDDD

Secondary structure (DSSP, 8-state):
---SSS----TTT--EEE---GGGGGG--SS-HHHHHHHHHHHHHHHHHTT--EEE--SSTTTTT-S--HHHHHHH---

Radius of gyration: 14.68 Å; chains: 1; bounding box: 45×22×34 Å